Protein AF-A0A852JXN8-F1 (afdb_monomer_lite)

Radius of gyration: 17.55 Å; chains: 1; bounding box: 38×36×49 Å

Secondary structure (DSSP, 8-state):
-HHHHHHHIIIII-HHHHHHHHHHHHHHHHHHHHHTT-TTSS-HHHHHHHHHHHHHHHHHHHHHHHHHHHHHHHTTS-TT-HHHHHHHHHHHHHHHHHHHHHHHHHHHHHHHTSEETTEE-TTHHHHHHHHHHHHHHH-

Structure (mmCIF, N/CA/C/O backbone):
data_AF-A0A852JXN8-F1
#
_entry.id   AF-A0A852JXN8-F1
#
loop_
_atom_site.group_PDB
_atom_site.id
_atom_site.type_symbol
_atom_site.label_atom_id
_atom_site.label_alt_id
_atom_site.label_comp_id
_atom_site.label_asym_id
_atom_site.label_entity_id
_atom_site.label_seq_id
_atom_site.pdbx_PDB_ins_code
_atom_site.Cartn_x
_atom_site.Cartn_y
_atom_site.Cartn_z
_atom_site.occupancy
_atom_site.B_iso_or_equiv
_atom_site.auth_seq_id
_atom_site.auth_comp_id
_atom_site.auth_asym_id
_atom_site.auth_atom_id
_atom_site.pdbx_PDB_model_num
ATOM 1 N N . THR A 1 1 ? 7.718 10.815 9.604 1.00 48.50 1 THR A N 1
ATOM 2 C CA . THR A 1 1 ? 6.499 10.747 8.764 1.00 48.50 1 THR A CA 1
ATOM 3 C C . THR A 1 1 ? 5.209 10.434 9.522 1.00 48.50 1 THR A C 1
ATOM 5 O O . THR A 1 1 ? 4.232 11.086 9.177 1.00 48.50 1 THR A O 1
ATOM 8 N N . PRO A 1 2 ? 5.144 9.562 10.558 1.00 56.34 2 PRO A N 1
ATOM 9 C CA . PRO A 1 2 ? 3.867 9.233 11.220 1.00 56.34 2 PRO A CA 1
ATOM 10 C C . PRO A 1 2 ? 3.169 10.431 11.878 1.00 56.34 2 PRO A C 1
ATOM 12 O O . PRO A 1 2 ? 1.955 10.566 11.800 1.00 56.34 2 PRO A O 1
ATOM 15 N N . VAL A 1 3 ? 3.957 11.341 12.459 1.00 58.69 3 VAL A N 1
ATOM 16 C CA . VAL A 1 3 ? 3.459 12.531 13.166 1.00 58.69 3 VAL A CA 1
ATOM 17 C C . VAL A 1 3 ? 2.716 13.490 12.229 1.00 58.69 3 VAL A C 1
ATOM 19 O O . VAL A 1 3 ? 1.661 13.991 12.585 1.00 58.69 3 VAL A O 1
ATOM 22 N N . ILE A 1 4 ? 3.210 13.700 11.003 1.00 60.75 4 ILE A N 1
ATOM 23 C CA . ILE A 1 4 ? 2.579 14.622 10.040 1.00 60.75 4 ILE A CA 1
ATOM 24 C C . ILE A 1 4 ? 1.255 14.042 9.522 1.00 60.75 4 ILE A C 1
ATOM 26 O O . ILE A 1 4 ? 0.264 14.762 9.438 1.00 60.75 4 ILE A O 1
ATOM 30 N N . GLY A 1 5 ? 1.216 12.735 9.233 1.00 55.75 5 GLY A N 1
ATOM 31 C CA . GLY A 1 5 ? -0.018 12.053 8.830 1.00 55.75 5 GLY A CA 1
ATOM 32 C C . GLY A 1 5 ? -1.087 12.071 9.927 1.00 55.75 5 GLY A C 1
ATOM 33 O O . GLY A 1 5 ? -2.251 12.326 9.634 1.00 55.75 5 GLY A O 1
ATOM 34 N N . ALA A 1 6 ? -0.684 11.881 11.188 1.00 54.84 6 ALA A N 1
ATOM 35 C CA . ALA A 1 6 ? -1.580 11.966 12.341 1.00 54.84 6 ALA A CA 1
ATOM 36 C C . ALA A 1 6 ? -2.107 13.396 12.576 1.00 54.84 6 ALA A C 1
ATOM 38 O O . ALA A 1 6 ? -3.304 13.573 12.768 1.00 54.84 6 ALA A O 1
ATOM 39 N N . ILE A 1 7 ? -1.257 14.426 12.457 1.00 59.28 7 ILE A N 1
ATOM 40 C CA . ILE A 1 7 ? -1.682 15.834 12.576 1.00 59.28 7 ILE A CA 1
ATOM 41 C C . ILE A 1 7 ? -2.710 16.194 11.494 1.00 59.28 7 ILE A C 1
ATOM 43 O O . ILE A 1 7 ? -3.698 16.867 11.785 1.00 59.28 7 ILE A O 1
ATOM 47 N N . MET A 1 8 ? -2.523 15.731 10.252 1.00 57.75 8 MET A N 1
ATOM 48 C CA . MET A 1 8 ? -3.502 15.952 9.180 1.00 57.75 8 MET A CA 1
ATOM 49 C C . MET A 1 8 ? -4.830 15.217 9.426 1.00 57.75 8 MET A C 1
ATOM 51 O O . MET A 1 8 ? -5.890 15.772 9.126 1.00 57.75 8 MET A O 1
ATOM 55 N N . ALA A 1 9 ? -4.775 14.002 9.987 1.00 54.84 9 ALA A N 1
ATOM 56 C CA . ALA A 1 9 ? -5.958 13.216 10.335 1.00 54.84 9 ALA A CA 1
ATOM 57 C C . ALA A 1 9 ? -6.802 13.880 11.431 1.00 54.84 9 ALA A C 1
ATOM 59 O O . ALA A 1 9 ? -8.028 13.928 11.303 1.00 54.84 9 ALA A O 1
ATOM 60 N N . ASP A 1 10 ? -6.138 14.421 12.457 1.00 58.66 10 ASP A N 1
ATOM 61 C CA . ASP A 1 10 ? -6.778 15.048 13.616 1.00 58.66 10 ASP A CA 1
ATOM 62 C C . ASP A 1 10 ? -7.241 16.490 13.349 1.00 58.66 10 ASP A C 1
ATOM 64 O O . ASP A 1 10 ? -8.194 16.943 13.976 1.00 58.66 10 ASP A O 1
ATOM 68 N N . SER A 1 11 ? -6.614 17.217 12.414 1.00 60.25 11 SER A N 1
ATOM 69 C CA . SER A 1 11 ? -6.873 18.661 12.261 1.00 60.25 11 SER A CA 1
ATOM 70 C C . SER A 1 11 ? -7.934 19.030 11.219 1.00 60.25 11 SER A C 1
ATOM 72 O O . SER A 1 11 ? -8.614 20.032 11.419 1.00 60.25 11 SER A O 1
ATOM 74 N N . TRP A 1 12 ? -8.077 18.294 10.098 1.00 55.62 12 TRP A N 1
ATOM 75 C CA . TRP A 1 12 ? -8.889 18.805 8.969 1.00 55.62 12 TRP A CA 1
ATOM 76 C C . TRP A 1 12 ? -9.759 17.823 8.170 1.00 55.62 12 TRP A C 1
ATOM 78 O O . TRP A 1 12 ? -10.736 18.265 7.567 1.00 55.62 12 TRP A O 1
ATOM 88 N N . LEU A 1 13 ? -9.448 16.522 8.116 1.00 60.06 13 LEU A N 1
ATOM 89 C CA . LEU A 1 13 ? -10.091 15.600 7.155 1.00 60.06 13 LEU A CA 1
ATOM 90 C C . LEU A 1 13 ? -10.963 14.510 7.796 1.00 60.06 13 LEU A C 1
ATOM 92 O O . LEU A 1 13 ? -11.837 13.955 7.124 1.00 60.06 13 LEU A O 1
ATOM 96 N N . GLY A 1 14 ? -10.745 14.207 9.077 1.00 71.00 14 GLY A N 1
ATOM 97 C CA . GLY A 1 14 ? -11.316 13.040 9.745 1.00 71.00 14 GLY A CA 1
ATOM 98 C C . GLY A 1 14 ? -10.556 11.749 9.415 1.00 71.00 14 GLY A C 1
ATOM 99 O O . GLY A 1 14 ? -9.959 11.597 8.340 1.00 71.00 14 GLY A O 1
ATOM 100 N N . LYS A 1 15 ? -10.579 10.793 10.352 1.00 77.44 15 LYS A N 1
ATOM 101 C CA . LYS A 1 15 ? -9.777 9.557 10.299 1.00 77.44 15 LYS A CA 1
ATOM 102 C C . LYS A 1 15 ? -10.083 8.711 9.054 1.00 77.44 15 LYS A C 1
ATOM 104 O O . LYS A 1 15 ? -9.159 8.343 8.335 1.00 77.44 15 LYS A O 1
ATOM 109 N N . TYR A 1 16 ? -11.362 8.494 8.729 1.00 83.50 16 TYR A N 1
ATOM 110 C CA . TYR A 1 16 ? -11.779 7.688 7.570 1.00 83.50 16 TYR A CA 1
ATOM 111 C C . TYR A 1 16 ? -11.280 8.251 6.228 1.00 83.50 16 TYR A C 1
ATOM 113 O O . TYR A 1 16 ? -10.616 7.551 5.466 1.00 83.50 16 TYR A O 1
ATOM 121 N N . LYS A 1 17 ? -11.520 9.541 5.947 1.00 84.81 17 LYS A N 1
ATOM 122 C CA . LYS A 1 17 ? -11.069 10.165 4.688 1.00 84.81 17 LYS A CA 1
ATOM 123 C C . LYS A 1 17 ? -9.548 10.166 4.573 1.00 84.81 17 LYS A C 1
ATOM 125 O O . LYS A 1 17 ? -9.016 9.953 3.488 1.00 84.81 17 LYS A O 1
ATOM 130 N N . THR A 1 18 ? -8.849 10.364 5.690 1.00 87.06 18 THR A N 1
ATOM 131 C CA . THR A 1 18 ? -7.384 10.312 5.723 1.00 87.06 18 THR A CA 1
ATOM 132 C C . THR A 1 18 ? -6.862 8.923 5.363 1.00 87.06 18 THR A C 1
ATOM 134 O O . THR A 1 18 ? -5.932 8.821 4.563 1.00 87.06 18 THR A O 1
ATOM 137 N N . ILE A 1 19 ? -7.494 7.857 5.870 1.00 89.50 19 ILE A N 1
ATOM 138 C CA . ILE A 1 19 ? -7.165 6.476 5.491 1.00 89.50 19 ILE A CA 1
ATOM 139 C C . ILE A 1 19 ? -7.332 6.292 3.981 1.00 89.50 19 ILE A C 1
ATOM 141 O O . ILE A 1 19 ? -6.389 5.841 3.335 1.00 89.50 19 ILE A O 1
ATOM 145 N N . ILE A 1 20 ? -8.469 6.689 3.402 1.00 90.94 20 ILE A N 1
ATOM 146 C CA . ILE A 1 20 ? -8.730 6.524 1.962 1.00 90.94 20 ILE A CA 1
ATOM 147 C C . ILE A 1 20 ? -7.713 7.296 1.110 1.00 90.94 20 ILE A C 1
ATOM 149 O O . ILE A 1 20 ? -7.066 6.707 0.244 1.00 90.94 20 ILE A O 1
ATOM 153 N N . TYR A 1 21 ? -7.499 8.589 1.375 1.00 90.69 21 TYR A N 1
ATOM 154 C CA . TYR A 1 21 ? -6.566 9.395 0.582 1.00 90.69 21 TYR A CA 1
ATOM 155 C C . TYR A 1 21 ? -5.126 8.884 0.671 1.00 90.69 21 TYR A C 1
ATOM 157 O O . TYR A 1 21 ? -4.447 8.772 -0.351 1.00 90.69 21 TYR A O 1
ATOM 165 N N . LEU A 1 22 ? -4.654 8.523 1.866 1.00 91.62 22 LEU A N 1
ATOM 166 C CA . LEU A 1 22 ? -3.307 7.977 2.022 1.00 91.62 22 LEU A CA 1
ATOM 167 C C . LEU A 1 22 ? -3.168 6.579 1.418 1.00 91.62 22 LEU A C 1
ATOM 169 O O . LEU A 1 22 ? -2.089 6.238 0.938 1.00 91.62 22 LEU A O 1
ATOM 173 N N . SER A 1 23 ? -4.246 5.793 1.392 1.00 93.00 23 SER A N 1
ATOM 174 C CA . SER A 1 23 ? -4.280 4.491 0.723 1.00 93.00 23 SER A CA 1
ATOM 175 C C . SER A 1 23 ? -4.145 4.629 -0.791 1.00 93.00 23 SER A C 1
ATOM 177 O O . SER A 1 23 ? -3.374 3.892 -1.400 1.00 93.00 23 SER A O 1
ATOM 179 N N . ILE A 1 24 ? -4.793 5.631 -1.396 1.00 93.94 24 ILE A N 1
ATOM 180 C CA . ILE A 1 24 ? -4.601 5.963 -2.816 1.00 93.94 24 ILE A CA 1
ATOM 181 C C . ILE A 1 24 ? -3.142 6.359 -3.076 1.00 93.94 24 ILE A C 1
ATOM 183 O O . ILE A 1 24 ? -2.518 5.839 -3.999 1.00 93.94 24 ILE A O 1
ATOM 187 N N . VAL A 1 25 ? -2.560 7.224 -2.237 1.00 94.81 25 VAL A N 1
ATOM 188 C CA . VAL A 1 25 ? -1.142 7.612 -2.355 1.00 94.81 25 VAL A CA 1
ATOM 189 C C . VAL A 1 25 ? -0.212 6.400 -2.233 1.00 94.81 25 VAL A C 1
ATOM 191 O O . VAL A 1 25 ? 0.747 6.278 -2.995 1.00 94.81 25 VAL A O 1
ATOM 194 N N . TYR A 1 26 ? -0.506 5.482 -1.313 1.00 95.31 26 TYR A N 1
ATOM 195 C CA . TYR A 1 26 ? 0.245 4.243 -1.130 1.00 95.31 26 TYR A CA 1
ATOM 196 C C . TYR A 1 26 ? 0.186 3.341 -2.373 1.00 95.31 26 TYR A C 1
ATOM 198 O O . TYR A 1 26 ? 1.229 2.866 -2.826 1.00 95.31 26 TYR A O 1
ATOM 206 N N . VAL A 1 27 ? -1.002 3.159 -2.963 1.00 96.38 27 VAL A N 1
ATOM 207 C CA . VAL A 1 27 ? -1.188 2.411 -4.219 1.00 96.38 27 VAL A CA 1
ATOM 208 C C . VAL A 1 27 ? -0.388 3.052 -5.351 1.00 96.38 27 VAL A C 1
ATOM 210 O O . VAL A 1 27 ? 0.379 2.365 -6.023 1.00 96.38 27 VAL A O 1
ATOM 213 N N . VAL A 1 28 ? -0.499 4.371 -5.532 1.00 96.44 28 VAL A N 1
ATOM 214 C CA . VAL A 1 28 ? 0.246 5.107 -6.566 1.00 96.44 28 VAL A CA 1
ATOM 215 C C . VAL A 1 28 ? 1.758 4.954 -6.376 1.00 96.44 28 VAL A C 1
ATOM 217 O O . VAL A 1 28 ? 2.473 4.707 -7.345 1.00 96.44 28 VAL A O 1
ATOM 220 N N . GLY A 1 29 ? 2.256 5.032 -5.139 1.00 96.75 29 GLY A N 1
ATOM 221 C CA . GLY A 1 29 ? 3.673 4.829 -4.834 1.00 96.75 29 GLY A CA 1
ATOM 222 C C . GLY A 1 29 ? 4.181 3.442 -5.234 1.00 96.75 29 GLY A C 1
ATOM 223 O O . GLY A 1 29 ? 5.237 3.331 -5.862 1.00 96.75 29 GLY A O 1
ATOM 224 N N . HIS A 1 30 ? 3.410 2.390 -4.939 1.00 96.12 30 HIS A N 1
ATOM 225 C CA . HIS A 1 30 ? 3.733 1.023 -5.359 1.00 96.12 30 HIS A CA 1
ATOM 226 C C . HIS A 1 30 ? 3.685 0.837 -6.873 1.00 96.12 30 HIS A C 1
ATOM 228 O O . HIS A 1 30 ? 4.593 0.221 -7.428 1.00 96.12 30 HIS A O 1
ATOM 234 N N . LEU A 1 31 ? 2.694 1.412 -7.558 1.00 95.75 31 LEU A N 1
ATOM 235 C CA . LEU A 1 31 ? 2.614 1.367 -9.021 1.00 95.75 31 LEU A CA 1
ATOM 236 C C . LEU A 1 31 ? 3.814 2.064 -9.670 1.00 95.75 31 LEU A C 1
ATOM 238 O O . LEU A 1 31 ? 4.464 1.479 -10.534 1.00 95.75 31 LEU A O 1
ATOM 242 N N . ILE A 1 32 ? 4.170 3.269 -9.211 1.00 95.56 32 ILE A N 1
ATOM 243 C CA . ILE A 1 32 ? 5.349 4.002 -9.697 1.00 95.56 32 ILE A CA 1
ATOM 244 C C . ILE A 1 32 ? 6.622 3.188 -9.454 1.00 95.56 32 ILE A C 1
ATOM 246 O O . ILE A 1 32 ? 7.454 3.060 -10.354 1.00 95.56 32 ILE A O 1
ATOM 250 N N . LYS A 1 33 ? 6.777 2.597 -8.261 1.00 95.12 33 LYS A N 1
ATOM 251 C CA . LYS A 1 33 ? 7.962 1.794 -7.939 1.00 95.12 33 LYS A CA 1
ATOM 252 C C . LYS A 1 33 ? 8.043 0.509 -8.767 1.00 95.12 33 LYS A C 1
ATOM 254 O O . LYS A 1 33 ? 9.142 0.132 -9.176 1.00 95.12 33 LYS A O 1
ATOM 259 N N . SER A 1 34 ? 6.901 -0.132 -9.016 1.00 93.31 34 SER A N 1
ATOM 260 C CA . SER A 1 34 ? 6.766 -1.322 -9.858 1.00 93.31 34 SER A CA 1
ATOM 261 C C . SER A 1 34 ? 7.123 -1.013 -11.312 1.00 93.31 34 SER A C 1
ATOM 263 O O . SER A 1 34 ? 7.938 -1.710 -11.907 1.00 93.31 34 SER A O 1
ATOM 265 N N . VAL A 1 35 ? 6.583 0.074 -11.872 1.00 91.56 35 VAL A N 1
ATOM 266 C CA . VAL A 1 35 ? 6.886 0.527 -13.239 1.00 91.56 35 VAL A CA 1
ATOM 267 C C . VAL A 1 35 ? 8.357 0.920 -13.377 1.00 91.56 35 VAL A C 1
ATOM 269 O O . VAL A 1 35 ? 9.018 0.504 -14.322 1.00 91.56 35 VAL A O 1
ATOM 272 N N . GLY A 1 36 ? 8.911 1.643 -12.400 1.00 90.56 36 GLY A N 1
ATOM 273 C CA . GLY A 1 36 ? 10.329 2.011 -12.382 1.00 90.56 36 GLY A CA 1
ATOM 274 C C . GLY A 1 36 ? 11.293 0.824 -12.273 1.00 90.56 36 GLY A C 1
ATOM 275 O O . GLY A 1 36 ? 12.491 1.008 -12.472 1.00 90.56 36 GLY A O 1
ATOM 276 N N . ALA A 1 37 ? 10.796 -0.377 -11.965 1.00 88.88 37 ALA A N 1
ATOM 277 C CA . ALA A 1 37 ? 11.575 -1.610 -11.930 1.00 88.88 37 ALA A CA 1
ATOM 278 C C . ALA A 1 37 ? 11.545 -2.409 -13.245 1.00 88.88 37 ALA A C 1
ATOM 280 O O . ALA A 1 37 ? 12.184 -3.454 -13.316 1.00 88.88 37 ALA A O 1
ATOM 281 N N . ILE A 1 38 ? 10.812 -1.953 -14.267 1.00 89.00 38 ILE A N 1
ATOM 282 C CA . ILE A 1 38 ? 10.772 -2.601 -15.584 1.00 89.00 38 ILE A CA 1
ATOM 283 C C . ILE A 1 38 ? 12.060 -2.250 -16.344 1.00 89.00 38 ILE A C 1
ATOM 285 O O . ILE A 1 38 ? 12.230 -1.076 -16.664 1.00 89.00 38 ILE A O 1
ATOM 289 N N . PRO A 1 39 ? 12.936 -3.212 -16.695 1.00 83.75 39 PRO A N 1
ATOM 290 C CA . PRO A 1 39 ? 14.258 -2.917 -17.267 1.00 83.75 39 PRO A CA 1
ATOM 291 C C . PRO A 1 39 ? 14.235 -2.137 -18.590 1.00 83.75 39 PRO A C 1
ATOM 293 O O . PRO A 1 39 ? 15.166 -1.403 -18.898 1.00 83.75 39 PRO A O 1
ATOM 296 N N . SER A 1 40 ? 13.165 -2.265 -19.378 1.00 84.12 40 SER A N 1
ATOM 297 C CA . SER A 1 40 ? 13.024 -1.601 -20.680 1.00 84.12 40 SER A CA 1
ATOM 298 C C . SER A 1 40 ? 12.581 -0.131 -20.599 1.00 84.12 40 SER A C 1
ATOM 300 O O . SER A 1 40 ? 12.346 0.489 -21.638 1.00 84.12 40 SER A O 1
ATOM 302 N N . LEU A 1 41 ? 12.391 0.427 -19.397 1.00 83.56 41 LEU A N 1
ATOM 303 C CA . LEU A 1 41 ? 11.769 1.737 -19.201 1.00 83.56 41 LEU A CA 1
ATOM 304 C C . LEU A 1 41 ? 12.787 2.866 -18.953 1.00 83.56 41 LEU A C 1
ATOM 306 O O . LEU A 1 41 ? 13.084 3.223 -17.815 1.00 83.56 41 LEU A O 1
ATOM 310 N N . GLY A 1 42 ? 13.205 3.534 -20.028 1.00 84.44 42 GLY A N 1
ATOM 311 C CA . GLY A 1 42 ? 14.011 4.755 -19.948 1.00 84.44 42 GLY A CA 1
ATOM 312 C C . GLY A 1 42 ? 15.493 4.496 -19.671 1.00 84.44 42 GLY A C 1
ATOM 313 O O . GLY A 1 42 ? 16.023 3.433 -19.969 1.00 84.44 42 GLY A O 1
ATOM 314 N N . ASN A 1 43 ? 16.193 5.517 -19.171 1.00 91.00 43 ASN A N 1
ATOM 315 C CA . ASN A 1 43 ? 17.610 5.425 -18.815 1.00 91.00 43 ASN A CA 1
ATOM 316 C C . ASN A 1 43 ? 17.792 5.251 -17.295 1.00 91.00 43 ASN A C 1
ATOM 318 O O . ASN A 1 43 ? 16.845 5.365 -16.517 1.00 91.00 43 ASN A O 1
ATOM 322 N N . GLN A 1 44 ? 19.032 5.037 -16.846 1.00 89.19 44 GLN A N 1
ATOM 323 C CA . GLN A 1 44 ? 19.350 4.867 -15.422 1.00 89.19 44 GLN A CA 1
ATOM 324 C C . GLN A 1 44 ? 18.817 6.008 -14.536 1.00 89.19 44 GLN A C 1
ATOM 326 O O . GLN A 1 44 ? 18.354 5.758 -13.424 1.00 89.19 44 GLN A O 1
ATOM 331 N N . ALA A 1 45 ? 18.832 7.252 -15.026 1.00 92.44 45 ALA A N 1
ATOM 332 C CA . ALA A 1 45 ? 18.300 8.392 -14.283 1.00 92.44 45 ALA A CA 1
ATOM 333 C C . ALA A 1 45 ? 16.783 8.268 -14.057 1.00 92.44 45 ALA A C 1
ATOM 335 O O . ALA A 1 45 ? 16.312 8.500 -12.945 1.00 92.44 45 ALA A O 1
ATOM 336 N N . VAL A 1 46 ? 16.029 7.834 -15.072 1.00 91.75 46 VAL A N 1
ATOM 337 C CA . VAL A 1 46 ? 14.582 7.589 -14.962 1.00 91.75 46 VAL A CA 1
ATOM 338 C C . VAL A 1 46 ? 14.282 6.513 -13.913 1.00 91.75 46 VAL A C 1
ATOM 340 O O . VAL A 1 46 ? 13.431 6.737 -13.051 1.00 91.75 46 VAL A O 1
ATOM 343 N N . HIS A 1 47 ? 15.019 5.396 -13.900 1.00 90.88 47 HIS A N 1
ATOM 344 C CA . HIS A 1 47 ? 14.839 4.341 -12.889 1.00 90.88 47 HIS A CA 1
ATOM 345 C C . HIS A 1 47 ? 15.063 4.836 -11.458 1.00 90.88 47 HIS A C 1
ATOM 347 O O . HIS A 1 47 ? 14.301 4.486 -10.549 1.00 90.88 47 HIS A O 1
ATOM 353 N N . VAL A 1 48 ? 16.103 5.650 -11.248 1.00 92.75 48 VAL A N 1
ATOM 354 C CA . VAL A 1 48 ? 16.428 6.216 -9.933 1.00 92.75 48 VAL A CA 1
ATOM 355 C C . VAL A 1 48 ? 15.334 7.179 -9.484 1.00 92.75 48 VAL A C 1
ATOM 357 O O . VAL A 1 48 ? 14.829 7.040 -8.371 1.00 92.75 48 VAL A O 1
ATOM 360 N N . VAL A 1 49 ? 14.915 8.101 -10.354 1.00 95.00 49 VAL A N 1
ATOM 361 C CA . VAL A 1 49 ? 13.873 9.087 -10.036 1.00 95.00 49 VAL A CA 1
ATOM 362 C C . VAL A 1 49 ? 12.548 8.398 -9.716 1.00 95.00 49 VAL A C 1
ATOM 364 O O . VAL A 1 49 ? 11.975 8.653 -8.658 1.00 95.00 49 VAL A O 1
ATOM 367 N N . LEU A 1 50 ? 12.086 7.471 -10.564 1.00 94.31 50 LEU A N 1
ATOM 368 C CA . LEU A 1 50 ? 10.853 6.717 -10.315 1.00 94.31 50 LEU A CA 1
ATOM 369 C C . LEU A 1 50 ? 10.943 5.903 -9.021 1.00 94.31 50 LEU A C 1
ATOM 371 O O . LEU A 1 50 ? 9.990 5.866 -8.245 1.00 94.31 50 LEU A O 1
ATOM 375 N N . SER A 1 51 ? 12.098 5.294 -8.740 1.00 93.44 51 SER A N 1
ATOM 376 C CA . SER A 1 51 ? 12.292 4.541 -7.500 1.00 93.44 51 SER A CA 1
ATOM 377 C C . SER A 1 51 ? 12.247 5.433 -6.262 1.00 93.44 51 SER A C 1
ATOM 379 O O . SER A 1 51 ? 11.597 5.066 -5.286 1.00 93.44 51 SER A O 1
ATOM 381 N N . MET A 1 52 ? 12.896 6.599 -6.292 1.00 94.81 52 MET A N 1
ATOM 382 C CA . MET A 1 52 ? 12.890 7.549 -5.178 1.00 94.81 52 MET A CA 1
ATOM 383 C C . MET A 1 52 ? 11.493 8.115 -4.927 1.00 94.81 52 MET A C 1
ATOM 385 O O . MET A 1 52 ? 11.032 8.115 -3.787 1.00 94.81 52 MET A O 1
ATOM 389 N N . VAL A 1 53 ? 10.799 8.537 -5.986 1.00 96.19 53 VAL A N 1
ATOM 390 C CA . VAL A 1 53 ? 9.429 9.058 -5.889 1.00 96.19 53 VAL A CA 1
ATOM 391 C C . VAL A 1 53 ? 8.479 7.973 -5.382 1.00 96.19 53 VAL A C 1
ATOM 393 O O . VAL A 1 53 ? 7.733 8.210 -4.435 1.00 96.19 53 VAL A O 1
ATOM 396 N N . GLY A 1 54 ? 8.542 6.763 -5.945 1.00 96.25 54 GLY A N 1
ATOM 397 C CA . GLY A 1 54 ? 7.706 5.642 -5.516 1.00 96.25 54 GLY A CA 1
ATOM 398 C C . GLY A 1 54 ? 7.913 5.288 -4.042 1.00 96.25 54 GLY A C 1
ATOM 399 O O . GLY A 1 54 ? 6.950 5.216 -3.282 1.00 96.25 54 GLY A O 1
ATOM 400 N N . LEU A 1 55 ? 9.169 5.148 -3.600 1.00 95.56 55 LEU A N 1
ATOM 401 C CA . LEU A 1 55 ? 9.494 4.863 -2.197 1.00 95.56 55 LEU A CA 1
ATOM 402 C C . LEU A 1 55 ? 9.066 5.990 -1.251 1.00 95.56 55 LEU A C 1
ATOM 404 O O . LEU A 1 55 ? 8.580 5.709 -0.156 1.00 95.56 55 LEU A O 1
ATOM 408 N N . PHE A 1 56 ? 9.203 7.250 -1.668 1.00 95.19 56 PHE A N 1
ATOM 409 C CA . PHE A 1 56 ? 8.742 8.393 -0.885 1.00 95.19 56 PHE A CA 1
ATOM 410 C C . PHE A 1 56 ? 7.223 8.357 -0.671 1.00 95.19 56 PHE A C 1
ATOM 412 O O . PHE A 1 56 ? 6.756 8.498 0.460 1.00 95.19 56 PHE A O 1
ATOM 419 N N . LEU A 1 57 ? 6.449 8.099 -1.729 1.00 94.88 57 LEU A N 1
ATOM 420 C CA . LEU A 1 57 ? 4.990 7.990 -1.645 1.00 94.88 57 LEU A CA 1
ATOM 421 C C . LEU A 1 57 ? 4.550 6.789 -0.798 1.00 94.88 57 LEU A C 1
ATOM 423 O O . LEU A 1 57 ? 3.643 6.920 0.023 1.00 94.88 57 LEU A O 1
ATOM 427 N N . ILE A 1 58 ? 5.233 5.645 -0.920 1.00 95.44 58 ILE A N 1
ATOM 428 C CA . ILE A 1 58 ? 5.010 4.470 -0.062 1.00 95.44 58 ILE A CA 1
ATOM 429 C C . ILE A 1 58 ? 5.254 4.825 1.412 1.00 95.44 58 ILE A C 1
ATOM 431 O O . ILE A 1 58 ? 4.431 4.507 2.276 1.00 95.44 58 ILE A O 1
ATOM 435 N N . ALA A 1 59 ? 6.364 5.500 1.721 1.00 93.00 59 ALA A N 1
ATOM 436 C CA . ALA A 1 59 ? 6.702 5.907 3.083 1.00 93.00 59 ALA A CA 1
ATOM 437 C C . ALA A 1 59 ? 5.687 6.910 3.659 1.00 93.00 59 ALA A C 1
ATOM 439 O O . ALA A 1 59 ? 5.353 6.847 4.845 1.00 93.00 59 ALA A O 1
ATOM 440 N N . LEU A 1 60 ? 5.176 7.816 2.822 1.00 90.31 60 LEU A N 1
ATOM 441 C CA . LEU A 1 60 ? 4.143 8.775 3.203 1.00 90.31 60 LEU A CA 1
ATOM 442 C C . LEU A 1 60 ? 2.801 8.081 3.475 1.00 90.31 60 LEU A C 1
ATOM 444 O O . LEU A 1 60 ? 2.224 8.274 4.545 1.00 90.31 60 LEU A O 1
ATOM 448 N N . GLY A 1 61 ? 2.346 7.221 2.559 1.00 90.88 61 GLY A N 1
ATOM 449 C CA . GLY A 1 61 ? 1.101 6.467 2.702 1.00 90.88 61 GLY A CA 1
ATOM 450 C C . GLY A 1 61 ? 1.117 5.555 3.931 1.00 90.88 61 GLY A C 1
ATOM 451 O O . GLY A 1 61 ? 0.287 5.698 4.826 1.00 90.88 61 GLY A O 1
ATOM 452 N N . THR A 1 62 ? 2.117 4.675 4.049 1.00 89.94 62 THR A N 1
ATOM 453 C CA . THR A 1 62 ? 2.235 3.760 5.206 1.00 89.94 62 THR A CA 1
ATOM 454 C C . THR A 1 62 ? 2.358 4.485 6.540 1.00 89.94 62 THR A C 1
ATOM 456 O O . THR A 1 62 ? 1.798 4.026 7.537 1.00 89.94 62 THR A O 1
ATOM 459 N N . GLY A 1 63 ? 3.087 5.605 6.563 1.00 86.12 63 GLY A N 1
ATOM 460 C CA . GLY A 1 63 ? 3.318 6.392 7.766 1.00 86.12 63 GLY A CA 1
ATOM 461 C C . GLY A 1 63 ? 2.031 6.957 8.361 1.00 86.12 63 GLY A C 1
ATOM 462 O O . GLY A 1 63 ? 1.912 6.992 9.582 1.00 86.12 63 GLY A O 1
ATOM 463 N N . GLY A 1 64 ? 1.071 7.363 7.525 1.00 84.50 64 GLY A N 1
ATOM 464 C CA . GLY A 1 64 ? -0.200 7.907 8.007 1.00 84.50 64 GLY A CA 1
ATOM 465 C C . GLY A 1 64 ? -1.351 6.895 8.082 1.00 84.50 64 GLY A C 1
ATOM 466 O O . GLY A 1 64 ? -2.171 7.015 8.986 1.00 84.50 64 GLY A O 1
ATOM 467 N N . ILE A 1 65 ? -1.399 5.858 7.232 1.00 88.88 65 ILE A N 1
ATOM 468 C CA . ILE A 1 65 ? -2.468 4.834 7.284 1.00 88.88 65 ILE A CA 1
ATOM 469 C C . ILE A 1 65 ? -2.454 4.096 8.627 1.00 88.88 65 ILE A C 1
ATOM 471 O O . ILE A 1 65 ? -3.491 3.980 9.274 1.00 88.88 65 ILE A O 1
ATOM 475 N N . LYS A 1 66 ? -1.280 3.619 9.067 1.00 87.38 66 LYS A N 1
ATOM 476 C CA . LYS A 1 66 ? -1.143 2.769 10.264 1.00 87.38 66 LYS A CA 1
ATOM 477 C C . LYS A 1 66 ? -1.783 3.364 11.530 1.00 87.38 66 LYS A C 1
ATOM 479 O O . LYS A 1 66 ? -2.636 2.684 12.097 1.00 87.38 66 LYS A O 1
ATOM 484 N N . PRO A 1 67 ? -1.428 4.589 11.976 1.00 84.75 67 PRO A N 1
ATOM 485 C CA . PRO A 1 67 ? -2.032 5.167 13.178 1.00 84.75 67 PRO A CA 1
ATOM 486 C C . PRO A 1 67 ? -3.527 5.468 13.003 1.00 84.75 67 PRO A C 1
ATOM 488 O O . PRO A 1 67 ? -4.295 5.306 13.950 1.00 84.75 67 PRO A O 1
ATOM 491 N N . CYS A 1 68 ? -3.961 5.861 11.799 1.00 86.94 68 CYS A N 1
ATOM 492 C CA . CYS A 1 68 ? -5.363 6.188 11.545 1.00 86.94 68 CYS A CA 1
ATOM 493 C C . CYS A 1 68 ? -6.260 4.947 11.586 1.00 86.94 68 CYS A C 1
ATOM 495 O O . CYS A 1 68 ? -7.325 5.005 12.188 1.00 86.94 68 CYS A O 1
ATOM 497 N N . VAL A 1 69 ? -5.834 3.828 10.987 1.00 90.25 69 VAL A N 1
ATOM 498 C CA . VAL A 1 69 ? -6.612 2.576 10.962 1.00 90.25 69 VAL A CA 1
ATOM 499 C C . VAL A 1 69 ? -6.779 2.004 12.367 1.00 90.25 69 VAL A C 1
ATOM 501 O O . VAL A 1 69 ? -7.889 1.631 12.739 1.00 90.25 69 VAL A O 1
ATOM 504 N N . SER A 1 70 ? -5.710 1.972 13.172 1.00 90.31 70 SER A N 1
ATOM 505 C CA . SER A 1 70 ? -5.804 1.466 14.547 1.00 90.31 70 SER A CA 1
ATOM 506 C C . SER A 1 70 ? -6.701 2.338 15.424 1.00 90.31 70 SER A C 1
ATOM 508 O O . SER A 1 70 ? -7.481 1.806 16.209 1.00 90.31 70 SER A O 1
ATOM 510 N N . ALA A 1 71 ? -6.616 3.666 15.278 1.00 88.44 71 ALA A N 1
ATOM 511 C CA . ALA A 1 71 ? -7.473 4.590 16.013 1.00 88.44 71 ALA A CA 1
ATOM 512 C C . ALA A 1 71 ? -8.938 4.457 15.570 1.00 88.44 71 ALA A C 1
ATOM 514 O O . ALA A 1 71 ? -9.811 4.263 16.404 1.00 88.44 71 ALA A O 1
ATOM 515 N N . PHE A 1 72 ? -9.197 4.470 14.260 1.00 90.06 72 PHE A N 1
ATOM 516 C CA . PHE A 1 72 ? -10.545 4.360 13.702 1.00 90.06 72 PHE A CA 1
ATOM 517 C C . PHE A 1 72 ? -11.242 3.042 14.068 1.00 90.06 72 PHE A C 1
ATOM 519 O O . PHE A 1 72 ? -12.437 3.046 14.350 1.00 90.06 72 PHE A O 1
ATOM 526 N N . GLY A 1 73 ? -10.507 1.925 14.082 1.00 90.00 73 GLY A N 1
ATOM 527 C CA . GLY A 1 73 ? -11.035 0.633 14.526 1.00 90.00 73 GLY A CA 1
ATOM 528 C C . GLY A 1 73 ? -11.330 0.594 16.028 1.00 90.00 73 GLY A C 1
ATOM 529 O O . GLY A 1 73 ? -12.338 0.030 16.439 1.00 90.00 73 GLY A O 1
ATOM 530 N N . GLY A 1 74 ? -10.487 1.232 16.846 1.00 89.81 74 GLY A N 1
ATOM 531 C CA . GLY A 1 74 ? -10.720 1.364 18.286 1.00 89.81 74 GLY A CA 1
ATOM 532 C C . GLY A 1 74 ? -11.934 2.232 18.624 1.00 89.81 74 GLY A C 1
ATOM 533 O O . GLY A 1 74 ? -12.669 1.895 19.548 1.00 89.81 74 GLY A O 1
ATOM 534 N N . ASP A 1 75 ? -12.170 3.290 17.842 1.00 90.50 75 ASP A N 1
ATOM 535 C CA . ASP A 1 75 ? -13.307 4.206 18.000 1.00 90.50 75 ASP A CA 1
ATOM 536 C C . ASP A 1 75 ? -14.673 3.539 17.722 1.00 90.50 75 ASP A C 1
ATOM 538 O O . ASP A 1 75 ? -15.705 4.138 18.005 1.00 90.50 75 ASP A O 1
ATOM 542 N N . GLN A 1 76 ? -14.708 2.316 17.170 1.00 91.38 76 GLN A N 1
ATOM 543 C CA . GLN A 1 76 ? -15.958 1.576 16.921 1.00 91.38 76 GLN A CA 1
ATOM 544 C C . GLN A 1 76 ? -16.575 0.971 18.189 1.00 91.38 76 GLN A C 1
ATOM 546 O O . GLN A 1 76 ? -17.697 0.473 18.147 1.00 91.38 76 GLN A O 1
ATOM 551 N N . PHE A 1 77 ? -15.837 0.960 19.299 1.00 93.06 77 PHE A N 1
ATOM 552 C CA . PHE A 1 77 ? -16.279 0.360 20.552 1.00 93.06 77 PHE A CA 1
ATOM 553 C C . PHE A 1 77 ? -16.506 1.451 21.594 1.00 93.06 77 PHE A C 1
ATOM 555 O O . PHE A 1 77 ? -15.589 2.211 21.914 1.00 93.06 77 PHE A O 1
ATOM 562 N N . GLU A 1 78 ? -17.715 1.491 22.151 1.00 90.75 78 GLU A N 1
ATOM 563 C CA . GLU A 1 78 ? -18.047 2.352 23.287 1.00 90.75 78 GLU A CA 1
ATOM 564 C C . GLU A 1 78 ? -17.216 1.977 24.527 1.00 90.75 78 GLU A C 1
ATOM 566 O O . GLU A 1 78 ? -16.675 0.870 24.629 1.00 90.75 78 GLU A O 1
ATOM 571 N N . GLU A 1 79 ? -17.099 2.898 25.489 1.00 85.62 79 GLU A N 1
ATOM 572 C CA . GLU A 1 79 ? -16.213 2.718 26.648 1.00 85.62 79 GLU A CA 1
ATOM 573 C C . GLU A 1 79 ? -16.568 1.503 27.520 1.00 85.62 79 GLU A C 1
ATOM 575 O O . GLU A 1 79 ? -15.670 0.909 28.115 1.00 85.62 79 GLU A O 1
ATOM 580 N N . GLU A 1 80 ? -17.836 1.081 27.550 1.00 87.38 80 GLU A N 1
ATOM 581 C CA . GLU A 1 80 ? -18.287 -0.103 28.294 1.00 87.38 80 GLU A CA 1
ATOM 582 C C . GLU A 1 80 ? -17.87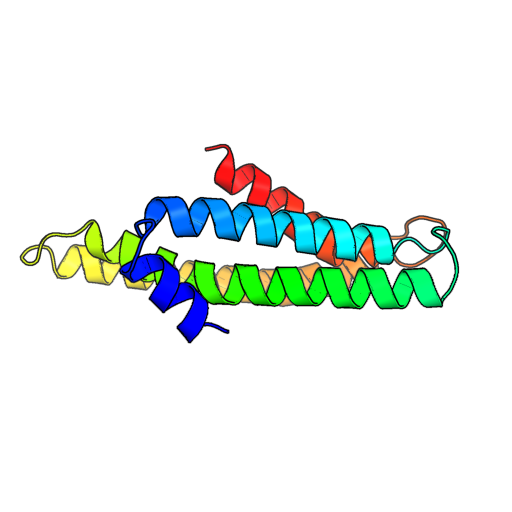6 -1.435 27.635 1.00 87.38 80 GLU A C 1
ATOM 584 O O . GLU A 1 80 ? -17.674 -2.434 28.330 1.00 87.38 80 GLU A O 1
ATOM 589 N N . HIS A 1 81 ? -17.628 -1.460 26.321 1.00 90.88 81 HIS A N 1
ATOM 590 C CA . HIS A 1 81 ? -17.284 -2.667 25.552 1.00 90.88 81 HIS A CA 1
ATOM 591 C C . HIS A 1 81 ? -15.772 -2.955 25.516 1.00 90.88 81 HIS A C 1
ATOM 593 O O . HIS A 1 81 ? -15.153 -3.203 24.473 1.00 90.88 81 HIS A O 1
ATOM 599 N N . THR A 1 82 ? -15.132 -2.916 26.688 1.00 90.56 82 THR A N 1
ATOM 600 C CA . THR A 1 82 ? -13.671 -3.080 26.820 1.00 90.56 82 THR A CA 1
ATOM 601 C C . THR A 1 82 ? -13.167 -4.476 26.433 1.00 90.56 82 THR A C 1
ATOM 603 O O . THR A 1 82 ? -12.047 -4.606 25.922 1.00 90.56 82 THR A O 1
ATOM 606 N N . SER A 1 83 ? -13.975 -5.522 26.643 1.00 93.31 83 SER A N 1
ATOM 607 C CA . SER A 1 83 ? -13.618 -6.907 26.305 1.00 93.31 83 SER A CA 1
ATOM 608 C C . SER A 1 83 ? -13.571 -7.110 24.792 1.00 93.31 83 SER A C 1
ATOM 610 O O . SER A 1 83 ? -12.597 -7.640 24.255 1.00 93.31 83 SER A O 1
ATOM 612 N N . GLU A 1 84 ? -14.598 -6.638 24.091 1.00 93.88 84 GLU A N 1
ATOM 613 C CA . GLU A 1 84 ? -14.741 -6.689 22.641 1.00 93.88 84 GLU A CA 1
ATOM 614 C C . GLU A 1 84 ? -13.642 -5.873 21.965 1.00 93.88 84 GLU A C 1
ATOM 616 O O . GLU A 1 84 ? -12.959 -6.388 21.077 1.00 93.88 84 GLU A O 1
ATOM 621 N N . ARG A 1 85 ? -13.376 -4.658 22.464 1.00 93.31 85 ARG A N 1
ATOM 622 C CA . ARG A 1 85 ? -12.269 -3.816 21.991 1.00 93.3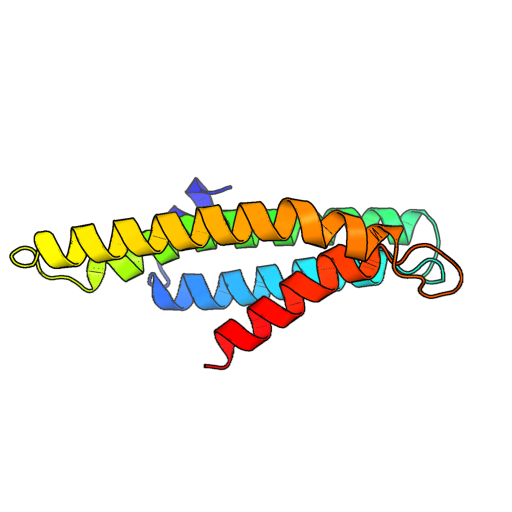1 85 ARG A CA 1
ATOM 623 C C . ARG A 1 85 ? -10.913 -4.515 22.130 1.00 93.31 85 ARG A C 1
ATOM 625 O O . ARG A 1 85 ? -10.087 -4.473 21.219 1.00 93.31 85 ARG A O 1
ATOM 632 N N . SER A 1 86 ? -10.678 -5.209 23.244 1.00 93.62 86 SER A N 1
ATOM 633 C CA . SER A 1 86 ? -9.431 -5.960 23.472 1.00 93.62 86 SER A CA 1
ATOM 634 C C . SER A 1 86 ? -9.294 -7.168 22.536 1.00 93.62 86 SER A C 1
ATOM 636 O O . SER A 1 86 ? -8.205 -7.438 22.020 1.00 93.62 86 SER A O 1
ATOM 638 N N . LYS A 1 87 ? -10.398 -7.880 22.271 1.00 95.38 87 LYS A N 1
ATOM 639 C CA . LYS A 1 87 ? -10.445 -8.973 21.285 1.00 95.38 87 LYS A CA 1
ATOM 640 C C . LYS A 1 87 ? -10.177 -8.459 19.872 1.00 95.38 87 LYS A C 1
ATOM 642 O O . LYS A 1 87 ? -9.385 -9.073 19.161 1.00 95.38 87 LYS A O 1
ATOM 647 N N . PHE A 1 88 ? -10.761 -7.319 19.496 1.00 95.62 88 PHE A N 1
ATOM 648 C CA . PHE A 1 88 ? -10.487 -6.655 18.222 1.00 95.62 88 PHE A CA 1
ATOM 649 C C . PHE A 1 88 ? -8.991 -6.387 18.050 1.00 95.62 88 PHE A C 1
ATOM 651 O O . PHE A 1 88 ? -8.407 -6.844 17.070 1.00 95.62 88 PHE A O 1
ATOM 658 N N . PHE A 1 89 ? -8.343 -5.734 19.023 1.00 94.94 89 PHE A N 1
ATOM 659 C CA . PHE A 1 89 ? -6.907 -5.458 18.927 1.00 94.94 89 PHE A CA 1
ATOM 660 C C . PHE A 1 89 ? -6.068 -6.737 18.897 1.00 94.94 89 PHE A C 1
ATOM 662 O O . PHE A 1 89 ? -5.098 -6.808 18.149 1.00 94.94 89 PHE A O 1
ATOM 669 N N . SER A 1 90 ? -6.458 -7.775 19.636 1.00 96.62 90 SER A N 1
ATOM 670 C CA . SER A 1 90 ? -5.766 -9.069 19.614 1.00 96.62 90 SER A CA 1
ATOM 671 C C . SER A 1 90 ? -5.809 -9.720 18.226 1.00 96.62 90 SER A C 1
ATOM 673 O O . SER A 1 90 ? -4.771 -10.136 17.711 1.00 96.62 90 SER A O 1
ATOM 675 N N . ILE A 1 91 ? -6.982 -9.754 17.582 1.00 96.94 91 ILE A N 1
ATOM 676 C CA . ILE A 1 91 ? -7.139 -10.267 16.212 1.00 96.94 91 ILE A CA 1
ATOM 677 C C . ILE A 1 91 ? -6.404 -9.363 15.214 1.00 96.94 91 ILE A C 1
ATOM 679 O O . ILE A 1 91 ? -5.701 -9.859 14.341 1.00 96.94 91 ILE A O 1
ATOM 683 N N . PHE A 1 92 ? -6.497 -8.041 15.369 1.00 94.62 92 PHE A N 1
ATOM 684 C CA . PHE A 1 92 ? -5.798 -7.071 14.527 1.00 94.62 92 PHE A CA 1
ATOM 685 C C . PHE A 1 92 ? -4.276 -7.278 14.553 1.00 94.62 92 PHE A C 1
ATOM 687 O O . PHE A 1 92 ? -3.640 -7.381 13.502 1.00 94.62 92 PHE A O 1
ATOM 694 N N . TYR A 1 93 ? -3.680 -7.415 15.742 1.00 95.12 93 TYR A N 1
ATOM 695 C CA . TYR A 1 93 ? -2.249 -7.684 15.883 1.00 95.12 93 TYR A CA 1
ATOM 696 C C . TYR A 1 93 ? -1.861 -9.074 15.381 1.00 95.12 93 TYR A C 1
ATOM 698 O O . TYR A 1 93 ? -0.792 -9.221 14.784 1.00 95.12 93 TYR A O 1
ATOM 706 N N . LEU A 1 94 ? -2.712 -10.086 15.572 1.00 97.25 94 LEU A N 1
ATOM 707 C CA . LEU A 1 94 ? -2.490 -11.412 15.001 1.00 97.25 94 LEU A CA 1
ATOM 708 C C . LEU A 1 94 ? -2.428 -11.344 13.468 1.00 97.25 94 LEU A C 1
ATOM 710 O O . LEU A 1 94 ? -1.474 -11.849 12.881 1.00 97.25 94 LEU A O 1
ATOM 714 N N . SER A 1 95 ? -3.379 -10.656 12.831 1.00 95.69 95 SER A N 1
ATOM 715 C CA . SER A 1 95 ? -3.422 -10.464 11.376 1.00 95.69 95 SER A CA 1
ATOM 716 C C . SER A 1 95 ? -2.188 -9.733 10.844 1.00 95.69 95 SER A C 1
ATOM 718 O O . SER A 1 95 ? -1.631 -10.139 9.825 1.00 95.69 95 SER A O 1
ATOM 720 N N . ILE A 1 96 ? -1.703 -8.696 11.540 1.00 94.00 96 ILE A N 1
ATOM 721 C CA . ILE A 1 96 ? -0.473 -7.982 11.154 1.00 94.00 96 ILE A CA 1
ATOM 722 C C . ILE A 1 96 ? 0.742 -8.912 11.199 1.00 94.00 96 ILE A C 1
ATOM 724 O O . ILE A 1 96 ? 1.529 -8.945 10.252 1.00 94.00 96 ILE A O 1
ATOM 728 N N . ASN A 1 97 ? 0.904 -9.670 12.285 1.00 95.75 97 ASN A N 1
ATOM 729 C CA . ASN A 1 97 ? 2.039 -10.580 12.433 1.00 95.75 97 ASN A CA 1
ATOM 730 C C . ASN A 1 97 ? 1.976 -11.727 11.418 1.00 95.75 97 ASN A C 1
ATOM 732 O O . ASN A 1 97 ? 2.986 -12.040 10.789 1.00 95.75 97 ASN A O 1
ATOM 736 N N . ALA A 1 98 ? 0.791 -12.302 11.198 1.00 96.94 98 ALA A N 1
ATOM 737 C CA . ALA A 1 98 ? 0.574 -13.332 10.187 1.00 96.94 98 ALA A CA 1
ATOM 738 C C . ALA A 1 98 ? 0.887 -12.811 8.775 1.00 96.94 98 ALA A C 1
ATOM 740 O O . ALA A 1 98 ? 1.638 -13.444 8.035 1.00 96.94 98 ALA A O 1
ATOM 741 N N . GLY A 1 99 ? 0.389 -11.622 8.420 1.00 94.88 99 GLY A N 1
ATOM 742 C CA . GLY A 1 99 ? 0.687 -10.980 7.140 1.00 94.88 99 GLY A CA 1
ATOM 743 C C . GLY A 1 99 ? 2.179 -10.688 6.960 1.00 94.88 99 GLY A C 1
ATOM 744 O O . GLY A 1 99 ? 2.727 -10.934 5.886 1.00 94.88 99 GLY A O 1
ATOM 745 N N . SER A 1 100 ? 2.865 -10.232 8.014 1.00 94.44 100 SER A N 1
ATOM 746 C CA . SER A 1 100 ? 4.319 -10.024 7.992 1.00 94.44 100 SER A CA 1
ATOM 747 C C . SER A 1 100 ? 5.081 -11.332 7.773 1.00 94.44 100 SER A C 1
ATOM 749 O O . SER A 1 100 ? 6.019 -11.369 6.975 1.00 94.44 100 SER A O 1
ATOM 751 N N . LEU A 1 101 ? 4.675 -12.412 8.446 1.00 96.50 101 LEU A N 1
ATOM 752 C CA . LEU A 1 101 ? 5.278 -13.734 8.285 1.00 96.50 101 LEU A CA 1
ATOM 753 C C . LEU A 1 101 ? 5.118 -14.239 6.847 1.00 96.50 101 LEU A C 1
ATOM 755 O O . LEU A 1 101 ? 6.106 -14.602 6.215 1.0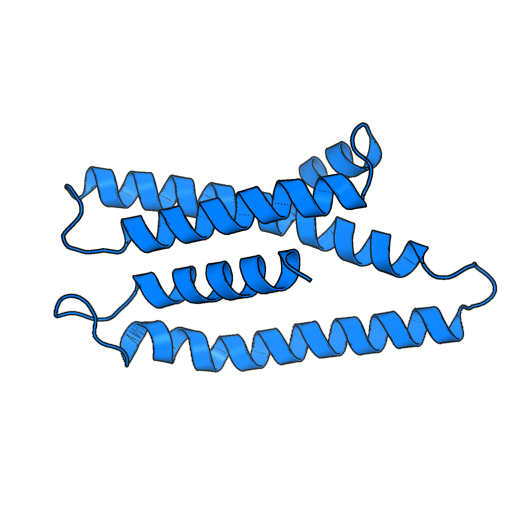0 96.50 101 LEU A O 1
ATOM 759 N N . ILE A 1 102 ? 3.898 -14.188 6.302 1.00 95.94 102 ILE A N 1
ATOM 760 C CA . ILE A 1 102 ? 3.613 -14.595 4.919 1.00 95.94 102 ILE A CA 1
ATOM 761 C C . ILE A 1 102 ? 4.436 -13.752 3.940 1.00 95.94 102 ILE A C 1
ATOM 763 O O . ILE A 1 102 ? 5.117 -14.297 3.075 1.00 95.94 102 ILE A O 1
ATOM 767 N N . SER A 1 103 ? 4.437 -12.427 4.105 1.00 94.25 103 SER A N 1
ATOM 768 C CA . SER A 1 103 ? 5.187 -11.506 3.245 1.00 94.25 103 SER A CA 1
ATOM 769 C C . SER A 1 103 ? 6.697 -11.768 3.262 1.00 94.25 103 SER A C 1
ATOM 771 O O . SER A 1 103 ? 7.349 -11.645 2.224 1.00 94.25 103 SER A O 1
ATOM 773 N N . THR A 1 104 ? 7.246 -12.197 4.404 1.00 94.12 104 THR A N 1
ATOM 774 C CA . THR A 1 104 ? 8.671 -12.541 4.545 1.00 94.12 104 THR A CA 1
ATOM 775 C C . THR A 1 104 ? 9.074 -13.708 3.642 1.00 94.12 104 THR A C 1
ATOM 777 O O . THR A 1 104 ? 10.176 -13.696 3.103 1.00 94.12 104 THR A O 1
ATOM 780 N N . PHE A 1 105 ? 8.185 -14.682 3.423 1.00 94.12 105 PHE A N 1
ATOM 781 C CA . PHE A 1 105 ? 8.439 -15.805 2.514 1.00 94.12 105 PHE A CA 1
ATOM 782 C C . PHE A 1 105 ? 8.026 -15.514 1.070 1.00 94.12 105 PHE A C 1
ATOM 784 O O . PHE A 1 105 ? 8.746 -15.859 0.139 1.00 94.12 105 PHE A O 1
ATOM 791 N N . VAL A 1 106 ? 6.878 -14.866 0.869 1.00 93.44 106 VAL A N 1
ATOM 792 C CA . VAL A 1 106 ? 6.299 -14.654 -0.464 1.00 93.44 106 VAL A CA 1
ATOM 793 C C . VAL A 1 106 ? 7.056 -13.580 -1.247 1.00 93.44 106 VAL A C 1
ATOM 795 O O . VAL A 1 106 ? 7.304 -13.754 -2.436 1.00 93.44 106 VAL A O 1
ATOM 798 N N . THR A 1 107 ? 7.469 -12.480 -0.611 1.00 91.75 107 THR A N 1
ATOM 799 C CA . THR A 1 107 ? 8.113 -11.358 -1.319 1.00 91.75 107 THR A CA 1
ATOM 800 C C . THR A 1 107 ? 9.436 -11.748 -2.000 1.00 91.75 107 THR A C 1
ATOM 802 O O . THR A 1 107 ? 9.628 -11.360 -3.154 1.00 91.75 107 THR A O 1
ATOM 805 N N . PRO A 1 108 ? 10.347 -12.519 -1.366 1.00 90.94 108 PRO A N 1
ATOM 806 C CA . PRO A 1 108 ? 11.552 -13.013 -2.035 1.00 90.94 108 PRO A CA 1
ATOM 807 C C . PRO A 1 108 ? 11.252 -13.922 -3.231 1.00 90.94 108 PRO A C 1
ATOM 809 O O . PRO A 1 108 ? 11.854 -13.731 -4.284 1.00 90.94 108 PRO A O 1
ATOM 812 N N . VAL A 1 109 ? 10.285 -14.837 -3.096 1.00 90.94 109 VAL A N 1
ATOM 813 C CA . VAL A 1 109 ? 9.862 -15.750 -4.175 1.00 90.94 109 VAL A CA 1
ATOM 814 C C . VAL A 1 109 ? 9.318 -14.958 -5.365 1.00 90.94 109 VAL A C 1
ATOM 816 O O . VAL A 1 109 ? 9.744 -15.158 -6.498 1.00 90.94 109 VAL A O 1
ATOM 819 N N . LEU A 1 110 ? 8.438 -13.981 -5.115 1.00 89.12 110 LEU A N 1
ATOM 820 C CA . LEU A 1 110 ? 7.898 -13.109 -6.165 1.00 89.12 110 LEU A CA 1
ATOM 821 C C . LEU A 1 110 ? 8.984 -12.296 -6.878 1.00 89.12 110 LEU A C 1
ATOM 823 O O . LEU A 1 110 ? 8.843 -11.989 -8.058 1.00 89.12 110 LEU A O 1
ATOM 827 N N . ARG A 1 111 ? 10.044 -11.923 -6.157 1.00 86.81 111 ARG A N 1
ATOM 828 C CA . ARG A 1 111 ? 11.140 -11.123 -6.697 1.00 86.81 111 ARG A CA 1
ATOM 829 C C . ARG A 1 111 ? 12.140 -11.947 -7.508 1.00 86.81 111 ARG A C 1
ATOM 831 O O . ARG A 1 111 ? 12.614 -11.423 -8.507 1.00 86.81 111 ARG A O 1
ATOM 838 N N . GLY A 1 112 ? 12.519 -13.137 -7.040 1.00 83.19 112 GLY A N 1
ATOM 839 C CA . GLY A 1 112 ? 13.652 -13.906 -7.576 1.00 83.19 112 GLY A CA 1
ATOM 840 C C . GLY A 1 112 ? 13.282 -15.180 -8.338 1.00 83.19 112 GLY A C 1
ATOM 841 O O . GLY A 1 112 ? 13.995 -15.555 -9.259 1.00 83.19 112 GLY A O 1
ATOM 842 N N . ASP A 1 113 ? 12.163 -15.828 -8.008 1.00 86.12 113 ASP A N 1
ATOM 843 C CA . ASP A 1 113 ? 11.784 -17.104 -8.638 1.00 86.12 113 ASP A CA 1
ATOM 844 C C . ASP A 1 113 ? 10.840 -16.909 -9.837 1.00 86.12 113 ASP A C 1
ATOM 846 O O . ASP A 1 113 ? 10.680 -17.800 -10.675 1.00 86.12 113 ASP A O 1
ATOM 850 N N . VAL A 1 114 ? 10.219 -15.729 -9.951 1.00 87.06 114 VAL A N 1
ATOM 851 C CA . VAL A 1 114 ? 9.352 -15.363 -11.076 1.00 87.06 114 VAL A CA 1
ATOM 852 C C . VAL A 1 114 ? 10.148 -14.561 -12.098 1.00 87.06 114 VAL A C 1
ATOM 854 O O . VAL A 1 114 ? 10.699 -13.507 -11.785 1.00 87.06 114 VAL A O 1
ATOM 857 N N . LYS A 1 115 ? 10.155 -15.030 -13.350 1.00 84.44 115 LYS A N 1
ATOM 858 C CA . LYS A 1 115 ? 10.789 -14.325 -14.469 1.00 84.44 115 LYS A CA 1
ATOM 859 C C . LYS A 1 115 ? 9.783 -13.450 -15.208 1.00 84.44 115 LYS A C 1
ATOM 861 O O . LYS A 1 115 ? 8.737 -13.932 -15.637 1.00 84.44 115 LYS A O 1
ATOM 866 N N . CYS A 1 116 ? 10.130 -12.185 -15.413 1.00 79.19 116 CYS A N 1
ATOM 867 C CA . CYS A 1 116 ? 9.392 -11.236 -16.243 1.00 79.19 116 CYS A CA 1
ATOM 868 C C . CYS A 1 116 ? 10.378 -10.473 -17.126 1.00 79.19 116 CYS A C 1
ATOM 870 O O . CYS A 1 116 ? 11.483 -10.164 -16.698 1.00 79.19 116 CYS A O 1
ATOM 872 N N . PHE A 1 117 ? 9.985 -10.126 -18.352 1.00 76.81 117 PHE A N 1
ATOM 873 C CA . PHE A 1 117 ? 10.824 -9.316 -19.254 1.00 76.81 117 PHE A CA 1
ATOM 874 C C . PHE A 1 117 ? 12.223 -9.908 -19.539 1.00 76.81 117 PHE A C 1
ATOM 876 O O . PHE A 1 117 ? 13.131 -9.180 -19.920 1.00 76.81 117 PHE A O 1
ATOM 883 N N . GLY A 1 118 ? 12.390 -11.227 -19.381 1.00 74.25 118 GLY A N 1
ATOM 884 C CA . GLY A 1 118 ? 13.665 -11.926 -19.585 1.00 74.25 118 GLY A CA 1
ATOM 885 C C . GLY A 1 118 ? 14.590 -11.982 -18.361 1.00 74.25 118 GLY A C 1
ATOM 886 O O . GLY A 1 118 ? 15.590 -12.690 -18.424 1.00 74.25 118 GLY A O 1
ATOM 887 N N . GLU A 1 119 ? 14.238 -11.325 -17.252 1.00 80.88 119 GLU A N 1
ATOM 888 C CA . GLU A 1 119 ? 15.009 -11.279 -15.997 1.00 80.88 119 GLU A CA 1
ATOM 889 C C . GLU A 1 119 ? 14.109 -11.529 -14.768 1.00 80.88 119 GLU A C 1
ATOM 891 O O . GLU A 1 119 ? 12.928 -11.866 -14.896 1.00 80.88 119 GLU A O 1
ATOM 896 N N . ASP A 1 120 ? 14.668 -11.392 -13.566 1.00 83.81 120 ASP A N 1
ATOM 897 C CA . ASP A 1 120 ? 13.951 -11.517 -12.294 1.00 83.81 120 ASP A CA 1
ATOM 898 C C . ASP A 1 120 ? 12.894 -10.407 -12.138 1.00 83.81 120 ASP A C 1
ATOM 900 O O . ASP A 1 120 ? 13.152 -9.215 -12.338 1.00 83.81 120 ASP A O 1
ATOM 904 N N . CYS A 1 121 ? 11.672 -10.785 -11.759 1.00 85.06 121 CYS A N 1
ATOM 905 C CA . CYS A 1 121 ? 10.509 -9.900 -11.764 1.00 85.06 121 CYS A CA 1
ATOM 906 C C . CYS A 1 121 ? 10.431 -8.983 -10.533 1.00 85.06 121 CYS A C 1
ATOM 908 O O . CYS A 1 121 ? 9.509 -9.062 -9.720 1.00 85.06 121 CYS A O 1
ATOM 910 N N . TYR A 1 122 ? 11.358 -8.030 -10.411 1.00 86.88 122 TYR A N 1
ATOM 911 C CA . TYR A 1 122 ? 11.365 -7.079 -9.290 1.00 86.88 122 TYR A CA 1
ATOM 912 C C . TYR A 1 122 ? 10.063 -6.264 -9.182 1.00 86.88 122 TYR A C 1
ATOM 914 O O . TYR A 1 122 ? 9.619 -5.939 -8.079 1.00 86.88 122 TYR A O 1
ATOM 922 N N . ALA A 1 123 ? 9.431 -5.944 -10.316 1.00 89.00 123 ALA A N 1
ATOM 923 C CA . ALA A 1 123 ? 8.168 -5.207 -10.364 1.00 89.00 123 ALA A CA 1
ATOM 924 C C . ALA A 1 123 ? 7.064 -5.880 -9.523 1.00 89.00 123 ALA A C 1
ATOM 926 O O . ALA A 1 123 ? 6.317 -5.201 -8.816 1.00 89.00 123 ALA A O 1
ATOM 927 N N . LEU A 1 124 ? 7.013 -7.216 -9.511 1.00 89.56 124 LEU A N 1
ATOM 928 C CA . LEU A 1 124 ? 5.977 -7.990 -8.824 1.00 89.56 124 LEU A CA 1
ATOM 929 C C . LEU A 1 124 ? 5.983 -7.774 -7.304 1.00 89.56 124 LEU A C 1
ATOM 931 O O . LEU A 1 124 ? 4.921 -7.738 -6.684 1.00 89.56 124 LEU A O 1
ATOM 935 N N . ALA A 1 125 ? 7.163 -7.551 -6.718 1.00 91.19 125 ALA A N 1
ATOM 936 C CA . ALA A 1 125 ? 7.321 -7.310 -5.285 1.00 91.19 125 ALA A CA 1
ATOM 937 C C . ALA A 1 125 ? 6.589 -6.044 -4.797 1.00 91.19 125 ALA A C 1
ATOM 939 O O . ALA A 1 125 ? 6.225 -5.961 -3.627 1.00 91.19 125 ALA A O 1
ATOM 940 N N . PHE A 1 126 ? 6.352 -5.073 -5.686 1.00 92.31 126 PHE A N 1
ATOM 941 C CA . PHE A 1 126 ? 5.614 -3.837 -5.391 1.00 92.31 126 PHE A CA 1
ATOM 942 C C . PHE A 1 126 ? 4.219 -3.836 -6.037 1.00 92.31 126 PHE A C 1
ATOM 944 O O . PHE A 1 126 ? 3.268 -3.310 -5.463 1.00 92.31 126 PHE A O 1
ATOM 951 N N . GLY A 1 127 ? 4.055 -4.498 -7.186 1.00 92.88 127 GLY A N 1
ATOM 952 C CA . GLY A 1 127 ? 2.762 -4.647 -7.855 1.00 92.88 127 GLY A CA 1
ATOM 953 C C . GLY A 1 127 ? 1.747 -5.476 -7.060 1.00 92.88 127 GLY A C 1
ATOM 954 O O . GLY A 1 127 ? 0.576 -5.104 -6.998 1.00 92.88 127 GLY A O 1
ATOM 955 N N . VAL A 1 128 ? 2.176 -6.559 -6.398 1.00 93.75 128 VAL A N 1
ATOM 956 C CA . VAL A 1 128 ? 1.273 -7.406 -5.595 1.00 93.75 128 VAL A CA 1
ATOM 957 C C . VAL A 1 128 ? 0.683 -6.644 -4.399 1.00 93.75 128 VAL A C 1
ATOM 959 O O . VAL A 1 128 ? -0.543 -6.616 -4.279 1.00 93.75 128 VAL A O 1
ATOM 962 N N . PRO A 1 129 ? 1.477 -5.955 -3.554 1.00 93.06 129 PRO A N 1
ATOM 963 C CA . PRO A 1 129 ? 0.928 -5.081 -2.517 1.00 93.06 129 PRO A CA 1
ATOM 964 C C . PRO A 1 129 ? -0.034 -4.008 -3.046 1.00 93.06 129 PRO A C 1
ATOM 966 O O . PRO A 1 129 ? -1.025 -3.716 -2.379 1.00 93.06 129 PRO A O 1
ATOM 969 N N . ALA A 1 130 ? 0.222 -3.440 -4.233 1.00 94.06 130 ALA A N 1
ATOM 970 C CA . ALA A 1 130 ? -0.692 -2.477 -4.853 1.00 94.06 130 ALA A CA 1
ATOM 971 C C . ALA A 1 130 ? -2.053 -3.111 -5.166 1.00 94.06 130 ALA A C 1
ATOM 973 O O . ALA A 1 130 ? -3.083 -2.552 -4.801 1.00 94.06 130 ALA A O 1
ATOM 974 N N . ALA A 1 131 ? -2.055 -4.287 -5.800 1.00 94.38 131 ALA A N 1
ATOM 975 C CA . ALA A 1 131 ? -3.277 -5.004 -6.154 1.00 94.38 131 ALA A CA 1
ATOM 976 C C . ALA A 1 131 ? -4.088 -5.397 -4.911 1.00 94.38 131 ALA A C 1
ATOM 978 O O . ALA A 1 131 ? -5.290 -5.153 -4.863 1.00 94.38 131 ALA A O 1
ATOM 979 N N . LEU A 1 132 ? -3.424 -5.932 -3.879 1.00 93.44 132 LEU A N 1
ATOM 980 C CA . LEU A 1 132 ? -4.073 -6.281 -2.612 1.00 93.44 132 LEU A CA 1
ATOM 981 C C . LEU A 1 132 ? -4.713 -5.061 -1.941 1.00 93.44 132 LEU A C 1
ATOM 983 O O . LEU A 1 132 ? -5.825 -5.157 -1.432 1.00 93.44 132 LEU A O 1
ATOM 987 N N . MET A 1 133 ? -4.040 -3.907 -1.969 1.00 92.94 133 MET A N 1
ATOM 988 C CA . MET A 1 133 ? -4.596 -2.679 -1.406 1.00 92.94 133 MET A CA 1
ATOM 989 C C . MET A 1 133 ? -5.793 -2.159 -2.215 1.00 92.94 133 MET A C 1
ATOM 991 O O . MET A 1 133 ? -6.756 -1.683 -1.627 1.00 92.94 133 MET A O 1
ATOM 995 N N . VAL A 1 134 ? -5.761 -2.255 -3.548 1.00 93.88 134 VAL A N 1
ATOM 996 C CA . VAL A 1 134 ? -6.900 -1.869 -4.401 1.00 93.88 134 VAL A CA 1
ATOM 997 C C . VAL A 1 134 ? -8.117 -2.746 -4.121 1.00 93.88 134 VAL A C 1
ATOM 999 O O . VAL A 1 134 ?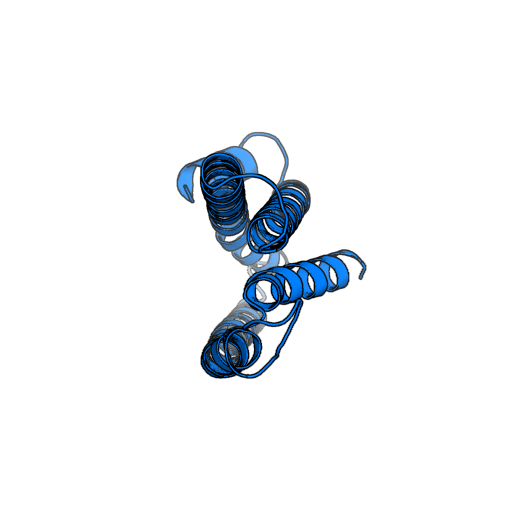 -9.213 -2.213 -3.985 1.00 93.88 134 VAL A O 1
ATOM 1002 N N . LEU A 1 135 ? -7.923 -4.061 -3.983 1.00 93.50 135 LEU A N 1
ATOM 1003 C CA . LEU A 1 135 ? -8.998 -4.980 -3.603 1.00 93.50 135 LEU A CA 1
ATOM 1004 C C . LEU A 1 135 ? -9.580 -4.611 -2.234 1.00 93.50 135 LEU A C 1
ATOM 1006 O O . LEU A 1 135 ? -10.790 -4.505 -2.103 1.00 93.50 135 LEU A O 1
ATOM 1010 N N . ALA A 1 136 ? -8.724 -4.319 -1.251 1.00 90.19 136 ALA A N 1
ATOM 1011 C CA . ALA A 1 136 ? -9.156 -3.932 0.091 1.00 90.19 136 ALA A CA 1
ATOM 1012 C C . ALA A 1 136 ? -9.906 -2.586 0.156 1.00 90.19 136 ALA A C 1
ATOM 1014 O O . ALA A 1 136 ? -10.636 -2.353 1.110 1.00 90.19 136 ALA A O 1
ATOM 1015 N N . LEU A 1 137 ? -9.705 -1.683 -0.811 1.00 87.00 137 LEU A N 1
ATOM 1016 C CA . LEU A 1 137 ? -10.446 -0.417 -0.909 1.00 87.00 137 LEU A CA 1
ATOM 1017 C C . LEU A 1 137 ? -11.762 -0.543 -1.690 1.00 87.00 137 LEU A C 1
ATOM 1019 O O . LEU A 1 137 ? -12.559 0.394 -1.670 1.00 87.00 137 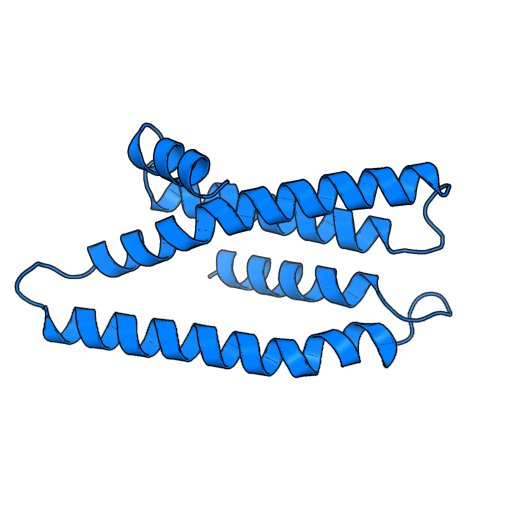LEU A O 1
ATOM 1023 N N . GLY A 1 138 ? -11.934 -1.627 -2.449 1.00 79.62 138 GLY A N 1
ATOM 1024 C CA . GLY A 1 138 ? -13.099 -1.862 -3.301 1.00 79.62 138 GLY A CA 1
ATOM 1025 C C . GLY A 1 138 ? -14.265 -2.565 -2.603 1.00 79.62 138 GLY A C 1
ATOM 1026 O O . GLY A 1 138 ? -15.336 -2.647 -3.203 1.00 79.62 138 GLY A O 1
ATOM 1027 N N . GLU A 1 139 ? -14.054 -3.056 -1.380 1.00 65.94 139 GLU A N 1
ATOM 1028 C CA . GLU A 1 139 ? -15.079 -3.631 -0.493 1.00 65.94 139 GLU A CA 1
ATOM 1029 C C . GLU A 1 139 ? -15.523 -2.618 0.571 1.00 65.94 139 GLU A C 1
ATOM 1031 O O . GLU A 1 139 ? -16.742 -2.573 0.853 1.00 65.94 139 GLU A O 1
#

Foldseek 3Di:
DLVVLVCCCPPPQHLVRSLVVLLVLLLVLLQLLLQLPQPVPDDPVSSVVSNVSSVVSNCSSVSNNVVSVLVVLLVVDDPVPVVVSVVSVVVVVVVVVVVVVCLVPVLVCQQQVDDDPNHGNNSRSSNVVSVVSVVVSVD

Organism: Spizella passerina (NCBI:txid40210)

InterPro domains:
  IPR000109 Proton-dependent oligopeptide transporter family [PF00854] (16-137)
  IPR018456 PTR2 family proton/oligopeptide symporter, conserved site [PS01022] (5-29)
  IPR018456 PTR2 family proton/oligopeptide symporter, conserved site [PS01023] (89-101)
  IPR020846 Major facilitator superfamily domain [PS50850] (1-139)
  IPR036259 MFS transporter superfamily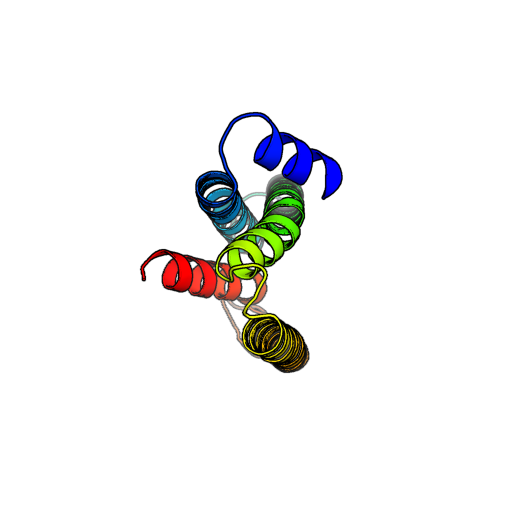 [G3DSA:1.20.1250.20] (1-138)
  IPR036259 MFS transporter superfamily [SSF103473] (3-136)

pLDDT: mean 87.42, std 11.1, range [48.5, 97.25]

Sequence (139 aa):
TPVIGAIMADSWLGKYKTIIYLSIVYVVGHLIKSVGAIPSLGNQAVHVVLSMVGLFLIALGTGGIKPCVSAFGGDQFEEEHTSERSKFFSIFYLSINAGSLISTFVTPVLRGDVKCFGEDCYALAFGVPAALMVLALGE